Protein AF-A0A1H2PWL5-F1 (afdb_monomer)

Structure (mmCIF, N/CA/C/O backbone):
data_AF-A0A1H2PWL5-F1
#
_entry.id   AF-A0A1H2PWL5-F1
#
loop_
_atom_site.group_PDB
_atom_site.id
_atom_site.type_symbol
_atom_site.label_atom_id
_atom_site.label_alt_id
_atom_site.label_comp_id
_atom_site.label_asym_id
_atom_site.label_entity_id
_atom_site.label_seq_id
_atom_site.pdbx_PDB_ins_code
_atom_site.Cartn_x
_atom_site.Cartn_y
_atom_site.Cartn_z
_atom_site.occupancy
_atom_site.B_iso_or_equiv
_atom_site.auth_seq_id
_atom_site.auth_comp_id
_atom_site.auth_asym_id
_atom_site.auth_atom_id
_atom_site.pdbx_PDB_model_num
ATOM 1 N N . MET A 1 1 ? -2.850 -11.094 9.230 1.00 73.81 1 MET A N 1
ATOM 2 C CA . MET A 1 1 ? -3.532 -9.859 8.784 1.00 73.81 1 MET A CA 1
ATOM 3 C C . MET A 1 1 ? -3.667 -8.880 9.929 1.00 73.81 1 MET A C 1
ATOM 5 O O . MET A 1 1 ? -3.223 -7.757 9.765 1.00 73.81 1 MET A O 1
ATOM 9 N N . ASP A 1 2 ? -4.161 -9.313 11.090 1.00 74.94 2 ASP A N 1
ATOM 10 C CA . ASP A 1 2 ? -4.325 -8.427 12.253 1.00 74.94 2 ASP A CA 1
ATOM 11 C C . ASP A 1 2 ? -3.011 -7.792 12.728 1.00 74.94 2 ASP A C 1
ATOM 13 O O . ASP A 1 2 ? -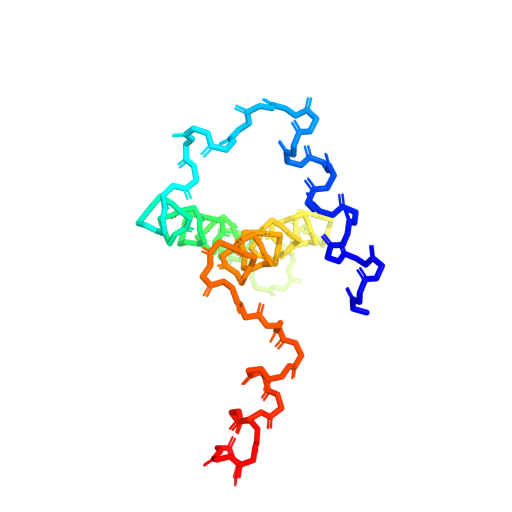2.956 -6.581 12.901 1.00 74.94 2 ASP A O 1
ATOM 17 N N . GLU A 1 3 ? -1.930 -8.570 12.839 1.00 82.44 3 GLU A N 1
ATOM 18 C CA . GLU A 1 3 ? -0.607 -8.045 13.224 1.00 82.44 3 GLU A CA 1
ATOM 19 C C . GLU A 1 3 ? -0.051 -7.022 12.217 1.00 82.44 3 GLU A C 1
ATOM 21 O O . GLU A 1 3 ? 0.507 -6.000 12.608 1.00 82.44 3 GLU A O 1
ATOM 26 N N . LEU A 1 4 ? -0.241 -7.258 10.914 1.00 83.62 4 LEU A N 1
ATOM 27 C CA . LEU A 1 4 ? 0.224 -6.353 9.857 1.00 83.62 4 LEU A CA 1
ATOM 28 C C . LEU A 1 4 ? -0.584 -5.049 9.837 1.00 83.62 4 LEU A C 1
ATOM 30 O O . LEU A 1 4 ? -0.006 -3.971 9.748 1.00 83.62 4 LEU A O 1
ATOM 34 N N . GLN A 1 5 ? -1.910 -5.144 9.963 1.00 77.88 5 GLN A N 1
ATOM 35 C CA . GLN A 1 5 ? -2.797 -3.984 10.064 1.00 77.88 5 GLN A CA 1
ATOM 36 C C . GLN A 1 5 ? -2.428 -3.131 11.288 1.00 77.88 5 GLN A C 1
ATOM 38 O O . GLN A 1 5 ? -2.314 -1.915 11.182 1.00 77.88 5 GLN A O 1
ATOM 43 N N . GLN A 1 6 ? -2.158 -3.766 12.434 1.00 82.25 6 GLN A N 1
ATOM 44 C CA . GLN A 1 6 ? -1.704 -3.076 13.644 1.00 82.25 6 GLN A CA 1
ATOM 45 C C . GLN A 1 6 ? -0.352 -2.384 13.452 1.00 82.25 6 GLN A C 1
ATOM 47 O O . GLN A 1 6 ? -0.185 -1.250 13.899 1.00 82.25 6 GLN A O 1
ATOM 52 N N . LEU A 1 7 ? 0.601 -3.031 12.774 1.00 86.19 7 LEU A N 1
ATOM 53 C CA . LEU A 1 7 ? 1.904 -2.436 12.475 1.00 86.19 7 LEU A CA 1
ATOM 54 C C . LEU A 1 7 ? 1.765 -1.187 11.592 1.00 86.19 7 LEU A C 1
ATOM 56 O O . LEU A 1 7 ? 2.368 -0.159 11.897 1.00 86.19 7 LEU A O 1
ATOM 60 N N . VAL A 1 8 ? 0.941 -1.256 10.541 1.00 82.56 8 VAL A N 1
ATOM 61 C CA . VAL A 1 8 ? 0.666 -0.122 9.642 1.00 82.56 8 VAL A CA 1
ATOM 62 C C . VAL A 1 8 ? -0.039 1.011 10.387 1.00 82.56 8 VAL A C 1
ATOM 64 O O . VAL A 1 8 ? 0.396 2.158 10.306 1.00 82.56 8 VAL A O 1
ATOM 67 N N . ASN A 1 9 ? -1.066 0.702 11.178 1.00 77.81 9 ASN A N 1
ATOM 68 C CA . ASN A 1 9 ? -1.786 1.703 11.965 1.00 77.81 9 ASN A CA 1
ATOM 69 C C . ASN A 1 9 ? -0.862 2.392 12.977 1.00 77.81 9 ASN A C 1
ATOM 71 O O . ASN A 1 9 ? -0.904 3.611 13.135 1.00 77.81 9 ASN A O 1
ATOM 75 N N . LYS A 1 10 ? 0.023 1.627 13.628 1.00 82.31 10 LYS A N 1
ATOM 76 C CA . LYS A 1 10 ? 1.027 2.178 14.539 1.00 82.31 10 LYS A CA 1
ATOM 77 C C . LYS A 1 10 ? 1.999 3.106 13.808 1.00 82.31 10 LYS A C 1
ATOM 79 O O . LYS A 1 10 ? 2.243 4.215 14.266 1.00 82.31 10 LYS A O 1
ATOM 84 N N . PHE A 1 11 ? 2.510 2.679 12.657 1.00 79.50 11 PHE A N 1
ATOM 85 C CA . PHE A 1 11 ? 3.426 3.463 11.828 1.00 79.50 11 PHE A CA 1
ATOM 86 C C . PHE A 1 11 ? 2.816 4.798 11.363 1.00 79.50 11 PHE A C 1
ATOM 88 O O . PHE A 1 11 ? 3.517 5.808 11.283 1.00 79.50 11 PHE A O 1
ATOM 95 N N . VAL A 1 12 ? 1.516 4.802 11.068 1.00 74.81 12 VAL A N 1
ATOM 96 C CA . VAL A 1 12 ? 0.747 5.990 10.674 1.00 74.81 12 VAL A CA 1
ATOM 97 C C . VAL A 1 12 ? 0.481 6.916 11.856 1.00 74.81 12 VAL A C 1
ATOM 99 O O . VAL A 1 12 ? 0.719 8.121 11.761 1.00 74.81 12 VAL A O 1
ATOM 102 N N . SER A 1 13 ? 0.028 6.351 12.976 1.00 73.25 13 SER A N 1
ATOM 103 C CA . SER A 1 13 ? -0.276 7.099 14.197 1.00 73.25 13 SER A CA 1
ATOM 104 C C . SER A 1 13 ? 0.973 7.769 14.777 1.00 73.25 13 SER A C 1
ATOM 106 O O . SER A 1 13 ? 0.926 8.947 15.123 1.00 73.25 13 SER A O 1
ATOM 108 N N . ASP A 1 14 ? 2.116 7.072 14.777 1.00 75.31 14 ASP A N 1
ATOM 109 C CA . ASP A 1 14 ? 3.400 7.594 15.265 1.00 75.31 14 ASP A CA 1
ATOM 110 C C . ASP A 1 14 ? 3.902 8.811 14.440 1.00 75.31 14 ASP A C 1
ATOM 112 O O . ASP A 1 14 ? 4.800 9.527 14.884 1.00 75.31 14 ASP A O 1
ATOM 116 N N . ARG A 1 15 ? 3.327 9.077 13.252 1.00 72.94 15 ARG A N 1
ATOM 117 C CA . ARG A 1 15 ? 3.658 10.222 12.380 1.00 72.94 15 ARG A CA 1
ATOM 118 C C . ARG A 1 15 ? 2.641 11.365 12.400 1.00 72.94 15 ARG A C 1
ATOM 120 O O . ARG A 1 15 ? 2.828 12.335 11.668 1.00 72.94 15 ARG A O 1
ATOM 127 N N . ASP A 1 16 ? 1.579 11.261 13.200 1.00 63.19 16 ASP A N 1
ATOM 128 C CA . ASP A 1 16 ? 0.483 12.245 13.265 1.00 63.19 16 ASP A CA 1
ATOM 129 C C . ASP A 1 16 ? -0.147 12.555 11.886 1.00 63.19 16 ASP A C 1
ATOM 131 O O . ASP A 1 16 ? -0.597 13.664 11.573 1.00 63.19 16 ASP A O 1
ATOM 135 N N . TRP A 1 17 ? -0.145 11.550 11.005 1.00 68.44 17 TRP A N 1
ATOM 136 C CA . TRP A 1 17 ? -0.643 11.672 9.634 1.00 68.44 17 TRP A CA 1
ATOM 137 C C . TRP A 1 17 ? -2.166 11.572 9.527 1.00 68.44 17 TRP A C 1
ATOM 139 O O . TRP A 1 17 ? -2.727 11.829 8.462 1.00 68.44 17 TRP A O 1
ATOM 149 N N . ASP A 1 18 ? -2.865 11.267 10.621 1.00 64.38 18 ASP A N 1
ATOM 150 C CA . ASP A 1 18 ? -4.326 11.123 10.646 1.00 64.38 18 ASP A CA 1
ATOM 151 C C . ASP A 1 18 ? -5.082 12.357 10.139 1.00 64.38 18 ASP A C 1
ATOM 153 O O . ASP A 1 18 ? -6.168 12.222 9.563 1.00 64.38 18 ASP A O 1
ATOM 157 N N . GLN A 1 19 ? -4.483 13.545 10.262 1.00 63.97 19 GLN A N 1
ATOM 158 C CA . GLN A 1 19 ? -5.020 14.798 9.725 1.00 63.97 19 GLN A CA 1
ATOM 159 C C . GLN A 1 19 ? -5.104 14.830 8.185 1.00 63.97 19 GLN A C 1
ATOM 161 O O . GLN A 1 19 ? -5.939 15.545 7.630 1.00 63.97 19 GLN A O 1
ATOM 166 N N . PHE A 1 20 ? -4.286 14.036 7.484 1.00 64.62 20 PHE A N 1
ATOM 167 C CA . PHE A 1 20 ? -4.259 13.963 6.020 1.00 64.62 20 PHE A CA 1
ATOM 168 C C . PHE A 1 20 ? -5.028 12.758 5.465 1.00 64.62 20 PHE A C 1
ATOM 170 O O . PHE A 1 20 ? -5.338 12.731 4.277 1.00 64.62 20 PHE A O 1
ATOM 177 N N . HIS A 1 21 ? -5.440 11.808 6.305 1.00 66.88 21 HIS A N 1
ATOM 178 C CA . HIS A 1 21 ? -6.073 10.554 5.887 1.00 66.88 21 HIS A CA 1
ATOM 179 C C . HIS A 1 21 ? -7.587 10.640 5.647 1.00 66.88 21 HIS A C 1
ATOM 181 O O . HIS A 1 21 ? -8.332 9.744 6.034 1.00 66.88 21 HIS A O 1
ATOM 187 N N . ALA A 1 22 ? -8.100 11.689 5.002 1.00 83.44 22 ALA A N 1
ATOM 188 C CA . ALA A 1 22 ? -9.460 11.604 4.461 1.00 83.44 22 ALA A CA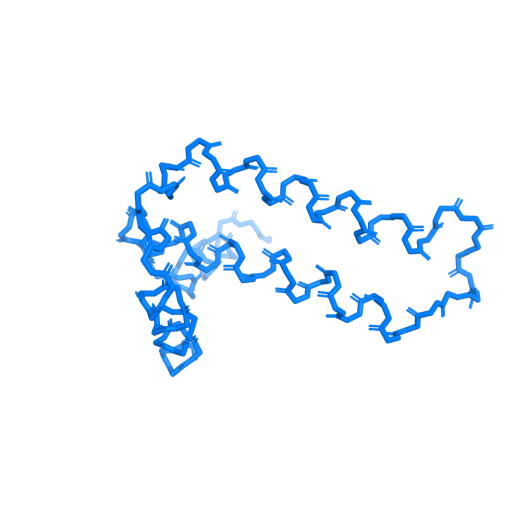 1
ATOM 189 C C . ALA A 1 22 ? -9.515 10.476 3.404 1.00 83.44 22 ALA A C 1
ATOM 191 O O . ALA A 1 22 ? -8.551 10.335 2.647 1.00 83.44 22 ALA A O 1
ATOM 192 N N . PRO A 1 23 ? -10.618 9.707 3.273 1.00 90.25 23 PRO A N 1
ATOM 193 C CA . PRO A 1 23 ? -10.706 8.623 2.285 1.00 90.25 23 PRO A CA 1
ATOM 194 C C . PRO A 1 23 ? -10.338 9.066 0.861 1.00 90.25 23 PRO A C 1
ATOM 196 O O . PRO A 1 23 ? -9.667 8.352 0.127 1.00 90.25 23 PRO A O 1
ATOM 199 N N . VAL A 1 24 ? -10.696 10.297 0.482 1.00 93.62 24 VAL A N 1
ATOM 200 C CA . VAL A 1 24 ? -10.339 10.869 -0.825 1.00 93.62 24 VAL A CA 1
ATOM 201 C C . VAL A 1 24 ? -8.828 11.051 -1.026 1.00 93.62 24 VAL A C 1
ATOM 203 O O . VAL A 1 24 ? -8.360 10.970 -2.155 1.00 93.62 24 VAL A O 1
ATOM 206 N N . HIS A 1 25 ? -8.055 11.301 0.031 1.00 92.00 25 HIS A N 1
ATOM 207 C CA . HIS A 1 25 ? -6.599 11.427 -0.063 1.00 92.00 25 HIS A CA 1
ATOM 208 C C . HIS A 1 25 ? -5.942 10.056 -0.170 1.00 92.00 25 HIS A C 1
ATOM 210 O O . HIS A 1 25 ? -5.130 9.856 -1.060 1.00 92.00 25 HIS A O 1
ATOM 216 N N . LEU A 1 26 ? -6.390 9.091 0.635 1.00 93.38 26 LEU A N 1
ATOM 217 C CA . LEU A 1 26 ? -5.924 7.706 0.550 1.00 93.38 26 LEU A CA 1
ATOM 218 C C . LEU A 1 26 ? -6.191 7.098 -0.833 1.00 93.38 26 LEU A C 1
ATOM 220 O O . LEU A 1 26 ? -5.318 6.454 -1.400 1.00 93.38 26 LEU A O 1
ATOM 224 N N . ALA A 1 27 ? -7.362 7.360 -1.426 1.00 96.31 27 ALA A N 1
ATOM 225 C CA . ALA A 1 27 ? -7.664 6.918 -2.788 1.00 96.31 27 ALA A CA 1
ATOM 226 C C . ALA A 1 27 ? -6.702 7.517 -3.831 1.00 96.31 27 ALA A C 1
ATOM 228 O O . ALA A 1 27 ? -6.327 6.831 -4.778 1.00 96.31 27 ALA A O 1
ATOM 229 N N . LYS A 1 28 ? -6.293 8.782 -3.657 1.00 96.88 28 LYS A N 1
ATOM 230 C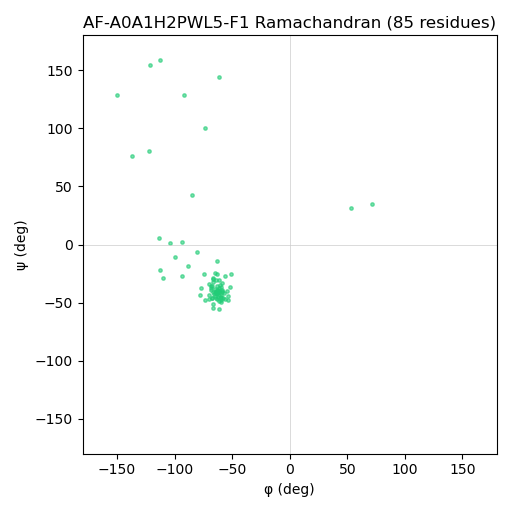 CA . LYS A 1 28 ? -5.291 9.417 -4.525 1.00 96.88 28 LYS A CA 1
ATOM 231 C C . LYS A 1 28 ? -3.917 8.783 -4.333 1.00 96.88 28 LYS A C 1
ATOM 233 O O . LYS A 1 28 ? -3.303 8.447 -5.335 1.00 96.88 28 LYS A O 1
ATOM 238 N N . SER A 1 29 ? -3.480 8.576 -3.090 1.00 95.88 29 SER A N 1
ATOM 239 C CA . SER A 1 29 ? -2.209 7.908 -2.786 1.00 95.88 29 SER A CA 1
ATOM 240 C C . SER A 1 29 ? -2.146 6.518 -3.413 1.00 95.88 29 SER A C 1
ATOM 242 O O . SER A 1 29 ? -1.206 6.237 -4.134 1.00 95.88 29 SER A O 1
ATOM 244 N N . ILE A 1 30 ? -3.199 5.700 -3.278 1.00 97.69 30 ILE A N 1
ATOM 245 C CA . ILE A 1 30 ? -3.265 4.375 -3.924 1.00 97.69 30 ILE A CA 1
ATOM 246 C C . ILE A 1 30 ? -3.013 4.470 -5.435 1.00 97.69 30 ILE A C 1
ATOM 248 O O . ILE A 1 30 ? -2.285 3.648 -5.981 1.00 97.69 30 ILE A O 1
ATOM 252 N N . VAL A 1 31 ? -3.612 5.451 -6.119 1.00 98.56 31 VAL A N 1
ATOM 253 C CA . VAL A 1 31 ? -3.420 5.640 -7.567 1.00 98.56 31 VAL A CA 1
ATOM 254 C C . VAL A 1 31 ? -2.003 6.105 -7.897 1.00 98.56 31 VAL A C 1
ATOM 256 O O . VAL A 1 31 ? -1.464 5.652 -8.901 1.00 98.56 31 VAL A O 1
ATOM 259 N N . ILE A 1 32 ? -1.419 6.985 -7.079 1.00 98.38 32 ILE A N 1
ATOM 260 C CA . ILE A 1 32 ? -0.044 7.471 -7.251 1.00 98.38 32 ILE A CA 1
ATOM 261 C C . ILE A 1 32 ? 0.931 6.296 -7.143 1.00 98.38 32 ILE A C 1
ATOM 263 O O . ILE A 1 32 ? 1.592 6.001 -8.131 1.00 98.38 32 ILE A O 1
ATOM 267 N N . GLU A 1 33 ? 0.899 5.531 -6.050 1.00 98.31 33 GLU A N 1
ATOM 268 C CA . GLU A 1 33 ? 1.826 4.398 -5.879 1.00 98.31 33 GLU A CA 1
ATOM 269 C C . GLU A 1 33 ? 1.560 3.272 -6.887 1.00 98.31 33 GLU A C 1
ATOM 271 O O . GLU A 1 33 ? 2.459 2.557 -7.313 1.00 98.31 33 GLU A 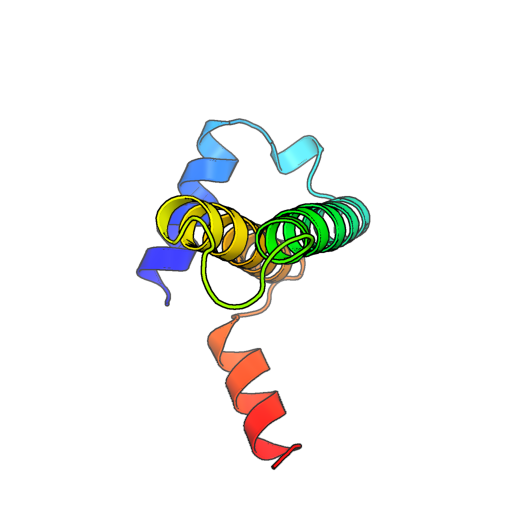O 1
ATOM 276 N N . SER A 1 34 ? 0.311 3.117 -7.346 1.00 98.69 34 SER A N 1
ATOM 277 C CA . SER A 1 34 ? 0.016 2.175 -8.436 1.00 98.69 34 SER A CA 1
ATOM 278 C C . SER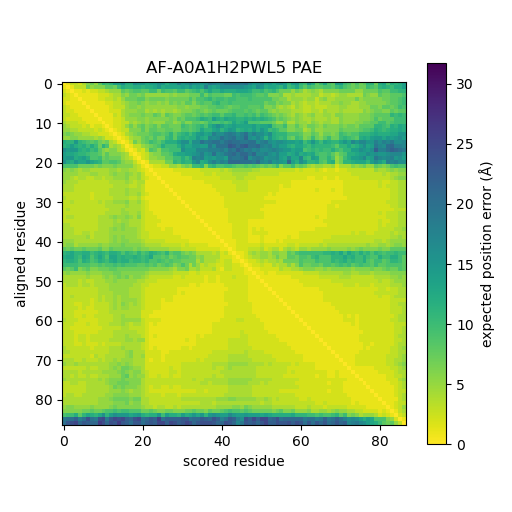 A 1 34 ? 0.655 2.610 -9.759 1.00 98.69 34 SER A C 1
ATOM 280 O O . SER A 1 34 ? 0.947 1.760 -10.600 1.00 98.69 34 SER A O 1
ATOM 282 N N . ALA A 1 35 ? 0.834 3.916 -9.972 1.00 98.56 35 ALA A N 1
ATOM 283 C CA . ALA A 1 35 ? 1.528 4.447 -11.135 1.00 98.56 35 ALA A CA 1
ATOM 284 C C . ALA A 1 35 ? 3.052 4.304 -10.998 1.00 98.56 35 ALA A C 1
ATOM 286 O O . ALA A 1 35 ? 3.682 3.953 -11.990 1.00 98.56 35 ALA A O 1
ATOM 287 N N . GLU A 1 36 ? 3.621 4.481 -9.802 1.00 98.25 36 GLU A N 1
ATOM 288 C CA . GLU A 1 36 ? 5.047 4.210 -9.522 1.00 98.25 36 GLU A CA 1
ATOM 289 C C . GLU A 1 36 ? 5.363 2.710 -9.699 1.00 98.25 36 GLU A C 1
ATOM 291 O O . GLU A 1 36 ? 6.299 2.323 -10.406 1.00 98.25 36 GLU A O 1
ATOM 296 N N . LEU A 1 37 ? 4.474 1.831 -9.222 1.00 98.31 37 LEU A N 1
ATOM 297 C CA . LEU A 1 37 ? 4.554 0.394 -9.496 1.00 98.31 37 LEU A CA 1
ATOM 298 C C . LEU A 1 37 ? 4.503 0.085 -10.999 1.00 98.31 37 LEU A C 1
ATOM 300 O O . LEU A 1 37 ? 5.200 -0.812 -11.471 1.00 98.31 37 LEU A O 1
ATOM 304 N N . LEU A 1 38 ? 3.673 0.796 -11.767 1.00 97.75 38 LEU A N 1
ATOM 305 C CA . LEU A 1 38 ? 3.624 0.637 -13.221 1.00 97.75 38 LEU A CA 1
ATOM 306 C C . LEU A 1 38 ? 4.908 1.148 -13.893 1.00 97.75 38 LEU A C 1
ATOM 308 O O . LEU A 1 38 ? 5.367 0.539 -14.861 1.00 97.75 38 LEU A O 1
ATOM 312 N N . GLU A 1 39 ? 5.491 2.236 -13.388 1.00 97.19 39 GLU A N 1
ATOM 313 C CA . GLU A 1 39 ? 6.725 2.830 -13.909 1.00 97.19 39 GLU A CA 1
ATOM 314 C C . GLU A 1 39 ? 7.896 1.842 -13.871 1.00 97.19 39 GLU A C 1
ATOM 316 O O . GLU A 1 39 ? 8.688 1.803 -14.816 1.00 97.19 39 GLU A O 1
ATOM 321 N N . CYS A 1 40 ? 7.930 0.949 -12.874 1.00 96.75 40 CYS A N 1
ATOM 322 C CA . CYS A 1 40 ? 8.904 -0.144 -12.788 1.00 96.75 40 CYS A CA 1
ATOM 323 C C . CYS A 1 40 ? 8.999 -0.993 -14.072 1.00 96.75 40 CYS A C 1
ATOM 325 O O . CYS A 1 40 ? 10.036 -1.601 -14.331 1.00 96.75 40 CYS A O 1
ATOM 327 N N . PHE A 1 41 ? 7.927 -1.036 -14.869 1.00 96.62 41 PHE A N 1
ATOM 328 C CA . PHE A 1 41 ? 7.816 -1.820 -16.100 1.00 96.62 41 PHE A CA 1
ATOM 329 C C . PHE A 1 41 ? 7.701 -0.947 -17.362 1.00 96.62 41 PHE A C 1
ATOM 331 O O . PHE A 1 41 ? 7.472 -1.467 -18.452 1.00 96.62 41 PHE A O 1
ATOM 338 N N . GLN A 1 42 ? 7.826 0.384 -17.255 1.00 95.62 42 GLN A N 1
ATOM 339 C CA . GLN A 1 42 ? 7.527 1.308 -18.358 1.00 95.62 42 GLN A CA 1
ATOM 340 C C . GLN A 1 42 ? 8.406 1.083 -19.598 1.00 95.62 42 GLN A C 1
ATOM 342 O O . GLN A 1 42 ? 7.944 1.277 -20.726 1.00 95.62 42 GLN A O 1
ATOM 347 N N . TRP A 1 43 ? 9.670 0.707 -19.394 1.00 94.44 43 TRP A N 1
ATOM 348 C CA . TRP A 1 43 ? 10.679 0.651 -20.458 1.00 94.44 43 TRP A CA 1
ATOM 349 C C . TRP A 1 43 ? 11.153 -0.764 -20.801 1.00 94.44 43 TRP A C 1
ATOM 351 O O . TRP A 1 43 ? 11.644 -0.973 -21.910 1.00 94.44 43 TRP A O 1
ATOM 361 N N . ASP A 1 44 ? 11.006 -1.723 -19.886 1.00 90.81 44 ASP A N 1
ATOM 362 C CA . ASP A 1 44 ? 11.405 -3.119 -20.072 1.00 90.81 44 ASP A CA 1
ATOM 363 C C . ASP A 1 44 ? 10.491 -4.034 -19.239 1.00 90.81 44 ASP A C 1
ATOM 365 O O . ASP A 1 44 ? 10.293 -3.814 -18.045 1.00 90.81 44 ASP A O 1
ATOM 369 N N . ASN A 1 45 ? 9.928 -5.059 -19.881 1.00 87.75 45 ASN A N 1
ATOM 370 C CA . ASN A 1 45 ? 9.046 -6.031 -19.230 1.00 87.75 45 ASN A CA 1
ATOM 371 C C . ASN A 1 45 ? 9.811 -7.215 -18.622 1.00 87.75 45 ASN A C 1
ATOM 373 O O . ASN A 1 45 ? 9.258 -7.929 -17.789 1.00 87.75 45 ASN A O 1
ATOM 377 N N . ASP A 1 46 ? 11.052 -7.442 -19.052 1.00 91.81 46 ASP A N 1
ATOM 378 C CA . ASP A 1 46 ? 11.843 -8.630 -18.739 1.00 91.81 46 ASP A CA 1
ATOM 379 C C . ASP A 1 46 ? 13.023 -8.307 -17.802 1.00 91.81 46 ASP A C 1
ATOM 381 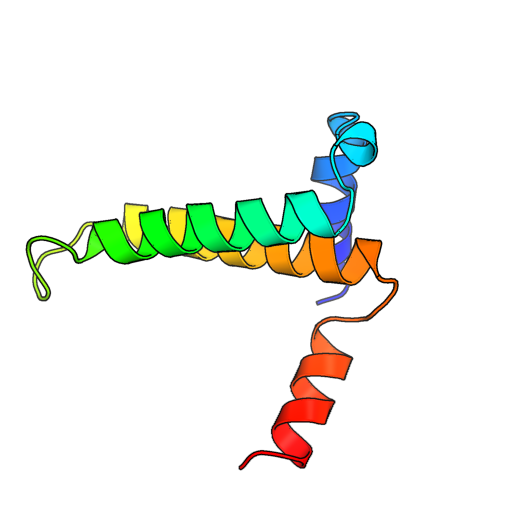O O . ASP A 1 46 ? 13.419 -9.155 -16.999 1.00 91.81 46 ASP A O 1
ATOM 385 N N . HIS A 1 47 ? 13.563 -7.081 -17.855 1.00 91.12 47 HIS A N 1
ATOM 386 C CA . HIS A 1 47 ? 14.668 -6.621 -17.001 1.00 91.12 47 HIS A CA 1
ATOM 387 C C . HIS A 1 47 ? 14.285 -5.374 -16.198 1.00 91.12 47 HIS A C 1
ATOM 389 O O . HIS A 1 47 ? 14.656 -4.249 -16.529 1.00 91.12 47 HIS A O 1
ATOM 395 N N . PHE A 1 48 ? 13.565 -5.588 -15.102 1.00 93.38 48 PHE A N 1
ATOM 396 C CA . PHE A 1 48 ? 13.152 -4.542 -14.166 1.00 93.38 48 PHE A CA 1
ATOM 397 C C . PHE A 1 48 ? 13.836 -4.700 -12.801 1.00 93.38 48 PHE A C 1
ATOM 399 O O . PHE A 1 48 ? 14.293 -5.785 -12.426 1.00 93.38 48 PHE A O 1
ATOM 406 N N . ASP A 1 49 ? 13.897 -3.608 -12.037 1.00 95.12 49 ASP A N 1
ATOM 407 C CA . ASP A 1 49 ? 14.416 -3.636 -10.671 1.00 95.12 49 ASP A CA 1
ATOM 408 C C . ASP A 1 49 ? 13.400 -4.300 -9.731 1.00 95.12 49 ASP A C 1
ATOM 410 O O . ASP A 1 49 ? 12.424 -3.701 -9.280 1.00 95.12 49 ASP A O 1
ATOM 414 N N . TYR A 1 50 ? 13.643 -5.572 -9.417 1.00 95.75 50 TYR A N 1
ATOM 415 C CA . TYR A 1 50 ? 12.780 -6.345 -8.528 1.00 95.75 50 TYR A CA 1
ATOM 416 C C . TYR A 1 50 ? 12.722 -5.789 -7.100 1.00 95.75 50 TYR A C 1
ATOM 418 O O . TYR A 1 50 ? 11.763 -6.053 -6.374 1.00 95.75 50 TYR A O 1
ATOM 426 N N . GLN A 1 51 ? 13.755 -5.069 -6.654 1.00 96.81 51 GLN A N 1
ATOM 427 C CA . GLN A 1 51 ? 13.713 -4.419 -5.352 1.00 96.81 51 GLN A CA 1
ATOM 428 C C . GLN A 1 51 ? 12.717 -3.262 -5.380 1.00 96.81 51 GLN A C 1
ATOM 430 O O . GLN A 1 51 ? 11.841 -3.231 -4.519 1.00 96.81 51 GLN A O 1
ATOM 435 N N . HIS A 1 52 ? 12.785 -2.420 -6.409 1.00 96.81 52 HIS A N 1
ATOM 436 C CA . HIS A 1 52 ? 11.876 -1.292 -6.584 1.00 96.81 52 HIS A CA 1
ATOM 437 C C . HIS A 1 52 ? 10.415 -1.751 -6.731 1.00 96.81 52 HIS A C 1
ATOM 439 O O . HIS A 1 52 ? 9.546 -1.288 -6.005 1.00 96.81 52 HIS A O 1
ATOM 445 N N . VAL A 1 53 ? 10.148 -2.804 -7.517 1.00 97.81 53 VAL A N 1
ATOM 446 C CA . VAL A 1 53 ? 8.797 -3.401 -7.623 1.00 97.81 53 VAL A CA 1
ATOM 447 C C . VAL A 1 53 ? 8.218 -3.797 -6.260 1.00 97.81 53 VAL A C 1
ATOM 449 O O . VAL A 1 53 ? 7.023 -3.632 -6.022 1.00 97.81 53 VAL A O 1
ATOM 452 N N . LYS A 1 54 ? 9.036 -4.355 -5.357 1.00 97.88 54 LYS A N 1
ATOM 453 C CA . LYS A 1 54 ? 8.562 -4.736 -4.016 1.00 97.88 54 LYS A CA 1
ATOM 454 C C . LYS A 1 54 ? 8.262 -3.523 -3.143 1.00 97.88 54 LYS A C 1
ATOM 456 O O . LYS A 1 54 ? 7.382 -3.635 -2.296 1.00 97.88 54 LYS A O 1
ATOM 461 N N . GLU A 1 55 ? 9.015 -2.441 -3.304 1.00 97.81 55 GLU A N 1
ATOM 462 C CA . GLU A 1 55 ? 8.819 -1.185 -2.576 1.00 97.81 55 GLU A CA 1
ATOM 463 C C . GLU A 1 55 ? 7.489 -0.559 -3.003 1.00 97.81 55 GLU A C 1
ATOM 465 O O . GLU A 1 55 ? 6.584 -0.462 -2.175 1.00 97.81 55 GLU A O 1
ATOM 470 N N . GLU A 1 56 ? 7.289 -0.352 -4.304 1.00 98.31 56 GLU A N 1
ATOM 471 C CA . GLU A 1 56 ? 6.058 0.259 -4.820 1.00 98.31 56 GLU A CA 1
ATOM 472 C C . GLU A 1 56 ? 4.815 -0.610 -4.579 1.00 98.31 56 GLU A C 1
ATOM 474 O O . GLU A 1 56 ? 3.739 -0.132 -4.208 1.00 98.31 56 GLU A O 1
ATOM 479 N N . LEU A 1 57 ? 4.948 -1.936 -4.705 1.00 98.38 57 LEU A N 1
ATOM 480 C CA . LEU A 1 57 ? 3.861 -2.852 -4.357 1.00 98.38 57 LEU A CA 1
ATOM 481 C C . LEU A 1 57 ? 3.518 -2.782 -2.862 1.00 98.38 57 LEU A C 1
ATOM 483 O O . LEU A 1 57 ? 2.340 -2.869 -2.497 1.00 98.38 57 LEU A O 1
ATOM 487 N N . ALA A 1 58 ? 4.524 -2.653 -1.993 1.00 96.31 58 ALA A N 1
ATOM 488 C CA . ALA A 1 58 ? 4.292 -2.504 -0.564 1.00 96.31 58 ALA A CA 1
ATOM 489 C C . ALA A 1 58 ? 3.563 -1.190 -0.265 1.00 96.31 58 ALA A C 1
ATOM 491 O O . ALA A 1 58 ? 2.613 -1.216 0.518 1.00 96.31 58 ALA A O 1
ATOM 492 N N . ASP A 1 59 ? 3.921 -0.093 -0.928 1.00 96.06 59 ASP A N 1
ATOM 493 C CA . ASP A 1 59 ? 3.276 1.204 -0.729 1.00 96.06 59 ASP A CA 1
ATOM 494 C C . ASP A 1 59 ? 1.802 1.185 -1.165 1.00 96.06 59 ASP A C 1
ATOM 496 O O . ASP A 1 59 ? 0.921 1.557 -0.377 1.00 96.06 59 ASP A O 1
ATOM 500 N N . VAL A 1 60 ? 1.479 0.587 -2.321 1.00 97.81 60 VAL A N 1
ATOM 501 C CA . VAL A 1 60 ? 0.081 0.337 -2.733 1.00 97.81 60 VAL A CA 1
ATOM 502 C C . VAL A 1 60 ? -0.692 -0.430 -1.654 1.00 97.81 60 VAL A C 1
ATOM 504 O O . VAL A 1 60 ? -1.815 -0.060 -1.286 1.00 97.81 60 VAL A O 1
ATOM 507 N N . MET A 1 61 ? -0.107 -1.509 -1.125 1.00 95.56 61 MET A N 1
ATOM 508 C CA . MET A 1 61 ? -0.748 -2.336 -0.102 1.00 95.56 61 MET A CA 1
ATOM 509 C C . MET A 1 61 ? -0.924 -1.585 1.222 1.00 95.56 61 MET A C 1
ATOM 511 O O . MET A 1 61 ? -1.979 -1.705 1.849 1.00 95.56 61 MET A O 1
ATOM 515 N N . ILE A 1 62 ? 0.070 -0.801 1.642 1.00 92.88 62 ILE A N 1
ATOM 516 C CA . ILE A 1 62 ? 0.028 0.005 2.866 1.00 92.88 62 ILE A CA 1
ATOM 517 C C . ILE A 1 62 ? -1.128 1.003 2.789 1.00 92.88 62 ILE A C 1
ATOM 519 O O . ILE A 1 62 ? -1.959 1.025 3.701 1.00 92.88 62 ILE A O 1
ATOM 523 N N . TYR A 1 63 ? -1.261 1.758 1.695 1.00 93.56 63 TYR A N 1
ATOM 524 C CA . TYR A 1 63 ? -2.377 2.697 1.551 1.00 93.56 63 TYR A CA 1
ATOM 525 C C . TYR A 1 63 ? -3.737 1.998 1.447 1.00 93.56 63 TYR A C 1
ATOM 527 O O . TYR A 1 63 ? -4.732 2.511 1.962 1.00 93.56 63 TYR A O 1
ATOM 535 N N . CYS A 1 64 ? -3.809 0.802 0.855 1.00 94.81 64 CYS A N 1
ATOM 536 C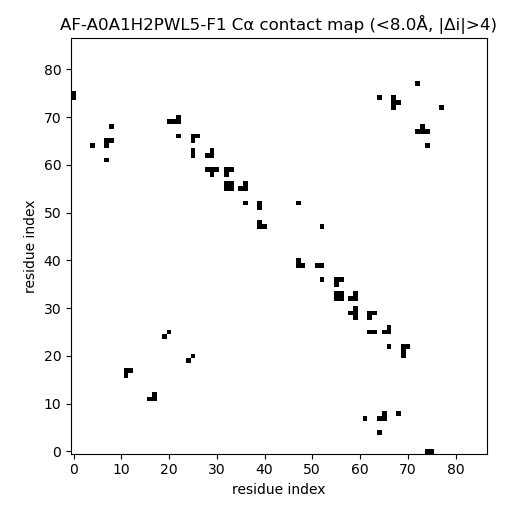 CA . CYS A 1 64 ? -5.037 0.003 0.873 1.00 94.81 64 CYS A CA 1
ATOM 537 C C . CYS A 1 64 ? -5.422 -0.437 2.296 1.00 94.81 64 CYS A C 1
ATOM 539 O O . CYS A 1 64 ? -6.600 -0.391 2.659 1.00 94.81 64 CYS A O 1
ATOM 541 N N . LEU A 1 65 ? -4.450 -0.837 3.124 1.00 92.38 65 LEU A N 1
ATOM 542 C CA . LEU A 1 65 ? -4.690 -1.182 4.527 1.00 92.38 65 LEU A CA 1
ATOM 543 C C . LEU A 1 65 ? -5.128 0.048 5.332 1.00 92.38 65 LEU A C 1
ATOM 545 O O . LEU A 1 65 ? -6.094 -0.046 6.087 1.00 92.38 65 LEU A O 1
ATOM 549 N N . GLN A 1 66 ? -4.496 1.204 5.120 1.00 90.50 66 GLN A N 1
ATOM 550 C CA . GLN A 1 66 ? -4.914 2.473 5.727 1.00 90.50 66 GLN A CA 1
ATOM 551 C C . GLN A 1 66 ? -6.330 2.878 5.301 1.00 90.50 66 GLN A C 1
ATOM 553 O O . GLN A 1 66 ? -7.116 3.336 6.124 1.00 90.50 66 GLN A O 1
ATOM 558 N N . MET A 1 67 ? -6.693 2.672 4.031 1.00 93.19 67 MET A N 1
ATOM 559 C CA . MET A 1 67 ? -8.062 2.874 3.552 1.00 93.19 67 MET A CA 1
ATOM 560 C C 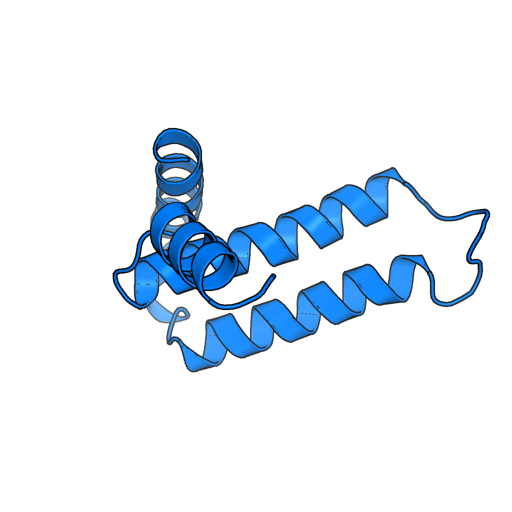. MET A 1 67 ? -9.047 1.974 4.297 1.00 93.19 67 MET A C 1
ATOM 562 O O . MET A 1 67 ? -10.086 2.461 4.738 1.00 93.19 67 MET A O 1
ATOM 566 N N . CYS A 1 68 ? -8.723 0.687 4.461 1.00 92.75 68 CYS A N 1
ATOM 567 C CA . CYS A 1 68 ? -9.565 -0.255 5.198 1.00 92.75 68 CYS A CA 1
ATOM 568 C C . CYS A 1 68 ? -9.797 0.210 6.641 1.00 92.75 68 CYS A C 1
ATOM 570 O O . CYS A 1 68 ? -10.943 0.252 7.088 1.00 92.75 68 CYS A O 1
ATOM 572 N N . ASP A 1 69 ? -8.731 0.631 7.324 1.00 88.69 69 ASP A N 1
ATOM 573 C CA . ASP A 1 69 ? -8.811 1.198 8.671 1.00 88.69 69 ASP A CA 1
ATOM 574 C C . ASP A 1 69 ? -9.701 2.450 8.696 1.00 88.69 69 ASP A C 1
ATOM 576 O O . ASP A 1 69 ? -10.655 2.532 9.472 1.00 88.69 69 ASP A O 1
ATOM 580 N N . LYS A 1 70 ? -9.486 3.375 7.751 1.00 89.38 70 LYS A N 1
ATOM 581 C CA . LYS A 1 70 ? -10.224 4.639 7.684 1.00 89.38 70 LYS A CA 1
ATOM 582 C C . LYS A 1 70 ? -11.723 4.467 7.454 1.00 89.38 70 LYS A C 1
ATOM 584 O O . LYS A 1 70 ? -12.509 5.259 7.976 1.00 89.38 70 LYS A O 1
ATOM 589 N N . ILE A 1 71 ?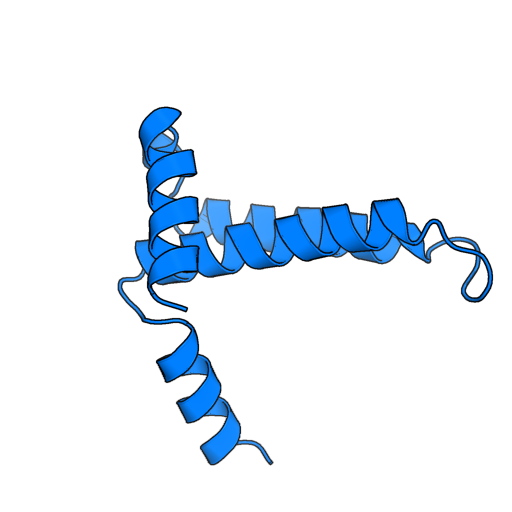 -12.126 3.473 6.664 1.00 92.31 71 ILE A N 1
ATOM 590 C CA . ILE A 1 71 ? -13.542 3.179 6.392 1.00 92.31 71 ILE A CA 1
ATOM 591 C C . ILE A 1 71 ? -14.126 2.125 7.345 1.00 92.31 71 ILE A C 1
ATOM 593 O O . ILE A 1 71 ? -15.297 1.773 7.212 1.00 92.31 71 ILE A O 1
ATOM 597 N N . GLY A 1 72 ? -13.340 1.637 8.311 1.00 90.94 72 GLY A N 1
ATOM 598 C CA . GLY A 1 72 ? -13.795 0.720 9.354 1.00 90.94 72 GLY A CA 1
ATOM 599 C C . GLY A 1 72 ? -14.090 -0.698 8.863 1.00 90.94 72 GLY A C 1
ATOM 600 O O . GLY A 1 72 ? -15.024 -1.331 9.354 1.00 90.94 72 GLY A O 1
ATOM 601 N N . VAL A 1 73 ? -13.326 -1.206 7.891 1.00 92.75 73 VAL A N 1
ATOM 602 C CA . VAL A 1 73 ? -13.470 -2.575 7.367 1.00 92.75 73 VAL A CA 1
ATOM 603 C C . VAL A 1 73 ? -12.185 -3.375 7.529 1.00 92.75 73 VAL A C 1
ATOM 605 O O . VAL A 1 73 ? -11.083 -2.836 7.554 1.00 92.75 73 VAL A O 1
ATOM 608 N N . ARG A 1 74 ? -12.316 -4.700 7.593 1.00 90.81 74 ARG A N 1
ATOM 609 C CA . ARG A 1 74 ? -11.172 -5.613 7.601 1.00 90.81 74 ARG A CA 1
ATOM 610 C C . ARG A 1 74 ? -10.827 -6.033 6.178 1.00 90.81 74 ARG A C 1
ATOM 612 O O . ARG A 1 74 ? -11.695 -6.517 5.448 1.00 90.81 74 ARG A O 1
ATOM 619 N N . ALA A 1 75 ? -9.557 -5.891 5.802 1.00 91.94 75 ALA A N 1
ATOM 620 C CA . ALA A 1 75 ? -9.080 -6.226 4.461 1.00 91.94 75 ALA A CA 1
ATOM 621 C C . ALA A 1 75 ? -9.380 -7.688 4.082 1.00 91.94 75 ALA A C 1
ATOM 623 O O . ALA A 1 75 ? -9.833 -7.973 2.974 1.00 91.94 75 ALA A O 1
ATOM 624 N N . ASP A 1 76 ? -9.184 -8.629 5.010 1.00 92.75 76 ASP A N 1
ATOM 625 C CA . ASP A 1 76 ? -9.423 -10.043 4.732 1.00 92.75 76 ASP A CA 1
ATOM 626 C C . ASP A 1 76 ? -10.908 -10.360 4.530 1.00 92.75 76 ASP A C 1
ATOM 628 O O . ASP A 1 76 ? -11.239 -11.174 3.669 1.00 92.75 76 ASP A O 1
ATOM 632 N N . ASP A 1 77 ? -11.802 -9.692 5.256 1.00 94.12 77 ASP A N 1
ATOM 633 C CA . ASP A 1 77 ? -13.243 -9.887 5.108 1.00 94.12 77 ASP A CA 1
ATOM 634 C C . ASP A 1 77 ? -13.748 -9.382 3.753 1.00 94.12 77 ASP A C 1
ATOM 636 O O . ASP A 1 77 ? -14.460 -10.113 3.058 1.00 94.12 77 ASP A O 1
ATOM 640 N N . ILE A 1 78 ? -13.337 -8.180 3.325 1.00 94.44 78 ILE A N 1
ATOM 641 C CA . ILE A 1 78 ? -13.764 -7.616 2.033 1.00 94.44 78 ILE A CA 1
ATOM 642 C C . ILE A 1 78 ? -13.195 -8.407 0.846 1.00 94.44 78 ILE A C 1
ATOM 644 O O . ILE A 1 78 ? -13.901 -8.627 -0.142 1.00 94.44 78 ILE A O 1
ATOM 648 N N . ILE A 1 79 ? -11.961 -8.916 0.961 1.00 93.81 79 ILE A N 1
ATOM 649 C CA . ILE A 1 79 ? -11.349 -9.781 -0.055 1.00 93.81 79 ILE A CA 1
ATOM 650 C C . ILE A 1 79 ? -12.101 -11.114 -0.126 1.00 93.81 79 ILE A C 1
ATOM 652 O O . ILE A 1 79 ? -12.552 -11.504 -1.204 1.00 93.81 79 ILE A O 1
ATOM 656 N N . LYS A 1 80 ? -12.314 -11.795 1.012 1.00 93.88 80 LYS A N 1
ATOM 657 C CA . LYS A 1 80 ? -13.065 -13.065 1.072 1.00 93.88 80 LYS A CA 1
ATOM 658 C C . LYS A 1 80 ? -14.487 -12.904 0.536 1.00 93.88 80 LYS A C 1
ATOM 660 O O . LYS A 1 80 ? -14.981 -13.790 -0.159 1.00 93.88 80 LYS A O 1
ATOM 665 N N . MET A 1 81 ? -15.154 -11.793 0.851 1.00 94.31 81 MET A N 1
ATOM 666 C CA . MET A 1 81 ? -16.479 -11.475 0.323 1.00 94.31 81 MET A CA 1
ATOM 667 C C . MET A 1 81 ? -16.444 -11.353 -1.203 1.00 94.31 81 MET A C 1
ATOM 669 O O . MET A 1 81 ? -17.251 -11.989 -1.880 1.00 94.31 81 MET A O 1
ATOM 673 N N . LYS A 1 82 ? -15.486 -10.599 -1.758 1.00 93.25 82 LYS A N 1
ATOM 674 C CA . LYS A 1 82 ? -15.344 -10.435 -3.209 1.00 93.25 82 LYS A CA 1
ATOM 675 C C . LYS A 1 82 ? -15.024 -11.753 -3.913 1.00 93.25 82 LYS A C 1
ATOM 677 O O . LYS A 1 82 ? -15.644 -12.040 -4.932 1.00 93.25 82 LYS A O 1
ATOM 682 N N . MET A 1 83 ? -14.143 -12.581 -3.351 1.00 93.75 83 MET A N 1
ATOM 683 C CA . MET A 1 83 ? -13.811 -13.901 -3.903 1.00 93.75 83 MET A CA 1
ATOM 684 C C . MET A 1 83 ? -15.018 -14.850 -3.952 1.00 93.75 83 MET A C 1
ATOM 686 O O . MET A 1 83 ? -15.099 -15.683 -4.841 1.00 93.75 83 MET A O 1
ATOM 690 N N . LYS A 1 84 ? -15.987 -14.733 -3.037 1.00 92.06 84 LYS A N 1
ATOM 691 C CA . LYS A 1 84 ? -17.222 -15.540 -3.093 1.00 92.06 84 LYS A CA 1
ATOM 692 C C . LYS A 1 84 ? -18.205 -15.079 -4.173 1.00 92.06 84 LYS A C 1
ATOM 694 O O . LYS A 1 84 ? -19.042 -15.866 -4.594 1.00 92.06 84 LYS A O 1
ATOM 699 N N . ILE A 1 85 ? -18.147 -13.803 -4.561 1.00 87.44 85 ILE A N 1
ATOM 700 C CA . ILE A 1 85 ? -19.051 -13.186 -5.549 1.00 87.44 85 ILE A CA 1
ATOM 701 C C . ILE A 1 85 ? -18.449 -13.228 -6.959 1.00 87.44 85 ILE A C 1
ATOM 703 O O . ILE A 1 85 ? -19.171 -13.168 -7.950 1.00 87.44 85 ILE A O 1
ATOM 707 N N . SER A 1 86 ? -17.124 -13.245 -7.071 1.00 66.94 86 SER A N 1
ATOM 708 C CA . SER A 1 86 ? -16.412 -13.084 -8.335 1.00 66.94 86 SER A CA 1
ATOM 709 C C . SER A 1 86 ? -15.265 -14.075 -8.433 1.00 66.94 86 SER A C 1
ATOM 711 O O . SER A 1 86 ? -14.114 -13.691 -8.249 1.00 66.94 86 SER A O 1
ATOM 713 N N . TRP A 1 87 ? -15.640 -15.319 -8.718 1.00 51.88 87 TRP A N 1
ATOM 714 C CA . TRP A 1 87 ? -14.914 -16.328 -9.488 1.00 51.88 87 TRP A CA 1
ATOM 715 C C . TRP A 1 87 ? -15.956 -17.204 -10.183 1.00 51.88 87 TRP A C 1
ATOM 717 O O . TRP A 1 87 ? -16.962 -17.540 -9.514 1.00 51.88 87 TRP A O 1
#

Radius of gyration: 14.67 Å; Cα contacts (8 Å, |Δi|>4): 53; chains: 1; bounding box: 34×31×36 Å

Sequence (87 aa):
MDELQQLVNKFVSDRDWDQFHAPVHLAKSIVIESAELLECFQWDNDHFDYQHVKEELADVMIYCLQMCDKIGVRADDIIKMKMKISW

Organism: NCBI:txid1630

Nearest PDB structures (foldseek):
  7bgn-assembly3_E  TM=7.324E-01  e=8.835E-02  Medicago truncatula
  7bgn-assembly2_C  TM=7.341E-01  e=1.052E-01  Medicago truncatula
  7bgn-assembly1_B  TM=6.813E-01  e=2.113E-01  Medicago truncatula
  4wpe-assembly1_A-2  TM=2.876E-01  e=6.150E+00  Saccharomyces cerevisiae S288C

pLDDT: mean 88.84, std 10.53, range [51.88, 98.69]

InterPro domains:
  IPR025984 dCTP pyrophosphatase 1 [PF12643] (29-84)
  IPR025984 dCTP pyrophosphatase 1 [PIRSF029826] (1-84)
  IPR025984 dCTP pyrophosphatase 1 [cd11537] (5-85)
  IPR052555 dCTP Pyrophosphatase [PTHR46523] (2-84)

Secondary structure (DSSP, 8-state):
-HHHHHHHHHHHHTTTGGGT--HHHHHHHHHHHHHHHHHTTSS-SSS--HHHHHHHHHHHHHHHHHHHHHTT--HHHHHHHHHHH--

Solvent-accessible surface area (backbone atoms only — not comparable to full-atom values): 4943 Å² total; per-residue (Å²): 107,69,70,58,52,51,51,52,52,48,62,42,57,78,64,68,44,70,85,63,55,48,69,74,45,35,57,49,50,32,54,51,31,49,49,55,36,47,54,51,45,70,89,36,89,85,76,53,60,67,67,58,41,52,52,27,49,46,50,27,49,51,35,51,50,51,42,24,58,70,75,72,48,57,67,68,58,57,51,55,53,46,53,75,75,63,119

Mean predicted aligned error: 4.96 Å

Foldseek 3Di:
DVVVLVVLVCVCVVVVCPVVPDLVSLVVQLVVLVVQLVVQPPPHPPDGDPVSNVVSVVSNVSSVSSSCVNVVHDPVVVVVVCVVVPD